Protein AF-A0A1H0CV17-F1 (afdb_monomer_lite)

pLDDT: mean 72.7, std 19.33, range [35.38, 97.75]

Foldseek 3Di:
DDPDDDCVVPDDPDDPPPVPDDDDDDDDDPVLQVVLVVVCVVVVHDSVVVVVVVCCVVPPPPPDPDDDDDDDDDDDDDPPPCPVVNVVVVVVVVVVVVVVVVVCVVDVDDDDPDDPPPDDDDDDDDDDD

Secondary structure (DSSP, 8-state):
--S----TT-----PPP-TT---------HHHHHHHHHHHHHHTS-HHHHHHHHHHHHHS-TT--------------------HHHHHHHHHHHHHHHHHHHHHHH-S---------------------

InterPro domains:
  IPR025528 BrnA antitoxin of type II toxin-antitoxin system [PF14384] (12-59)

Sequence (129 aa):
MKSEYDFSEATRGQIASSKGKTRITIMLDDAVIEAARDRAENAGTGYQTIINNLLRQALVPETHKLTSPTVKKPASKSRTTISRTEVAILEQKMASLVIEMQLFLDNPEHKAPKAKVAGQKKTQMADAD

Organism: NCBI:txid219572

Radius of gyration: 30.27 Å; chains: 1; bounding box: 56×53×93 Å

Structure (mmCIF, N/CA/C/O backbone):
data_AF-A0A1H0CV17-F1
#
_entry.id   AF-A0A1H0CV17-F1
#
loop_
_atom_site.group_PDB
_atom_site.id
_atom_site.type_symbol
_atom_site.label_atom_id
_atom_site.label_alt_id
_atom_site.label_comp_id
_atom_site.label_asym_id
_atom_site.label_entity_id
_atom_site.label_seq_id
_atom_site.pdbx_PDB_ins_code
_atom_site.Cartn_x
_atom_site.Cartn_y
_atom_site.Cartn_z
_atom_site.occupancy
_atom_site.B_iso_or_equiv
_atom_site.auth_seq_id
_atom_site.auth_comp_id
_atom_site.auth_asym_id
_atom_site.auth_atom_id
_atom_site.pdbx_PDB_model_num
ATOM 1 N N . MET A 1 1 ? -30.602 20.505 2.620 1.00 66.25 1 MET A N 1
ATOM 2 C CA . MET A 1 1 ? -29.552 20.588 1.576 1.00 66.25 1 MET A CA 1
ATOM 3 C C . MET A 1 1 ? -30.187 21.189 0.328 1.00 66.25 1 MET A C 1
ATOM 5 O O . MET A 1 1 ? -31.359 20.912 0.110 1.00 66.25 1 MET A O 1
ATOM 9 N N . LYS A 1 2 ? -29.490 22.054 -0.424 1.00 72.50 2 LYS A N 1
ATOM 10 C CA . LYS A 1 2 ? -30.033 22.624 -1.673 1.00 72.50 2 LYS A CA 1
ATOM 11 C C . LYS A 1 2 ? -29.985 21.582 -2.790 1.00 72.50 2 LYS A C 1
ATOM 13 O O . LYS A 1 2 ? -29.046 20.793 -2.830 1.00 72.50 2 LYS A O 1
ATOM 18 N N . SER A 1 3 ? -31.004 21.593 -3.644 1.00 73.88 3 SER A N 1
ATOM 19 C CA . SER A 1 3 ? -31.190 20.635 -4.738 1.00 73.88 3 SER A CA 1
ATOM 20 C C . SER A 1 3 ? -30.188 20.824 -5.872 1.00 73.88 3 SER A C 1
ATOM 22 O O . SER A 1 3 ? -29.764 19.837 -6.455 1.00 73.88 3 SER A O 1
ATOM 24 N N . GLU A 1 4 ? -29.757 22.057 -6.135 1.00 71.94 4 GLU A N 1
ATOM 25 C CA . GLU A 1 4 ? -28.801 22.371 -7.195 1.00 71.94 4 GLU A CA 1
ATOM 26 C C . GLU A 1 4 ? -27.808 23.437 -6.740 1.00 71.94 4 GLU A C 1
ATOM 28 O O . GLU A 1 4 ? -28.149 24.395 -6.038 1.00 71.94 4 GLU A O 1
ATOM 33 N N . TYR A 1 5 ? -26.559 23.227 -7.138 1.00 78.25 5 TYR A N 1
ATOM 34 C CA . TYR A 1 5 ? -25.478 24.188 -7.013 1.00 78.25 5 TYR A CA 1
ATOM 35 C C . TYR A 1 5 ? -25.001 24.540 -8.416 1.00 78.25 5 TYR A C 1
ATOM 37 O O . TYR A 1 5 ? -24.646 23.656 -9.195 1.00 78.25 5 TYR A O 1
ATOM 45 N N . ASP A 1 6 ? -24.990 25.835 -8.710 1.00 80.12 6 ASP A N 1
ATOM 46 C CA . ASP A 1 6 ? -24.421 26.377 -9.933 1.00 80.12 6 ASP A CA 1
ATOM 47 C C . ASP A 1 6 ? -22.915 26.598 -9.734 1.00 80.12 6 ASP A C 1
ATOM 49 O O . ASP A 1 6 ? -22.488 27.328 -8.837 1.00 80.12 6 ASP A O 1
ATOM 53 N N . PHE A 1 7 ? -22.114 25.915 -10.550 1.00 79.88 7 PHE A N 1
ATOM 54 C CA . PHE A 1 7 ? -20.651 25.978 -10.549 1.00 79.88 7 PHE A CA 1
ATOM 55 C C . PHE A 1 7 ? -20.103 26.640 -11.822 1.00 79.88 7 PHE A C 1
ATOM 57 O O . PHE A 1 7 ? -18.919 26.484 -12.122 1.00 79.88 7 PHE A O 1
ATOM 64 N N . SER A 1 8 ? -20.940 27.358 -12.576 1.00 80.00 8 SER A N 1
ATOM 65 C CA . SER A 1 8 ? -20.541 28.068 -13.801 1.00 80.00 8 SER A CA 1
ATOM 66 C C . SER A 1 8 ? -19.389 29.058 -13.571 1.00 80.00 8 SER A C 1
ATOM 68 O O . SER A 1 8 ? -18.465 29.117 -14.376 1.00 80.00 8 SER A O 1
ATOM 70 N N . GLU A 1 9 ? -19.373 29.732 -12.419 1.00 77.00 9 GLU A N 1
ATOM 71 C CA . GLU A 1 9 ? -18.331 30.689 -12.004 1.00 77.00 9 GLU A CA 1
ATOM 72 C C . GLU A 1 9 ? -17.248 30.061 -11.096 1.00 77.00 9 GLU A C 1
ATOM 74 O O . GLU A 1 9 ? -16.451 30.757 -10.461 1.00 77.00 9 GLU A O 1
ATOM 79 N N . ALA A 1 10 ? -17.210 28.728 -10.969 1.00 74.25 10 ALA A N 1
ATOM 80 C CA . ALA A 1 10 ? -16.252 28.061 -10.092 1.00 74.25 10 ALA A CA 1
ATOM 81 C C . ALA A 1 10 ? -14.860 27.964 -10.745 1.00 74.25 10 ALA A C 1
ATOM 83 O O . ALA A 1 10 ? -14.587 27.101 -11.581 1.00 74.25 10 ALA A O 1
ATOM 84 N N . THR A 1 11 ? -13.928 28.808 -10.305 1.00 72.06 11 THR A N 1
ATOM 85 C CA . THR A 1 11 ? -12.524 28.752 -10.737 1.00 72.06 11 THR A CA 1
ATOM 86 C C . THR A 1 11 ? -11.814 27.541 -10.123 1.00 72.06 11 THR A C 1
ATOM 88 O O . THR A 1 11 ? -11.709 27.418 -8.900 1.00 72.06 11 THR A O 1
ATOM 91 N N . ARG A 1 12 ? -11.268 26.641 -10.957 1.00 72.12 12 ARG A N 1
ATOM 92 C CA . ARG A 1 12 ? -10.391 25.555 -10.480 1.00 72.12 12 ARG A CA 1
ATOM 93 C C . ARG A 1 12 ? -9.145 26.165 -9.835 1.00 72.12 12 ARG A C 1
ATOM 95 O O . ARG A 1 12 ? -8.309 26.749 -10.519 1.00 72.12 12 ARG A O 1
ATOM 102 N N . GLY A 1 13 ? -9.031 26.018 -8.516 1.00 73.56 13 GLY A N 1
ATOM 103 C CA . GLY A 1 13 ? -7.844 26.418 -7.764 1.00 73.56 13 GLY A CA 1
ATOM 104 C C . GLY A 1 13 ? -6.573 25.717 -8.256 1.00 73.56 13 GLY A C 1
ATOM 105 O O . GLY A 1 13 ? -6.622 24.703 -8.955 1.00 73.56 13 GLY A O 1
ATOM 106 N N . GLN A 1 14 ? -5.420 26.272 -7.881 1.00 60.22 14 GLN A N 1
ATOM 107 C CA . GLN A 1 14 ? -4.104 25.782 -8.283 1.00 60.22 14 GLN A CA 1
ATOM 108 C C . GLN A 1 14 ? -3.947 24.295 -7.922 1.00 60.22 14 GLN A C 1
ATOM 110 O O . GLN A 1 14 ? -3.970 23.913 -6.752 1.00 60.22 14 GLN A O 1
ATOM 115 N N . ILE A 1 15 ? -3.808 23.443 -8.940 1.00 63.12 15 ILE A N 1
ATOM 116 C CA . ILE A 1 15 ? -3.594 22.009 -8.744 1.00 63.12 15 ILE A CA 1
ATOM 117 C C . ILE A 1 15 ? -2.207 21.850 -8.119 1.00 63.12 15 ILE A C 1
ATOM 119 O O . ILE A 1 15 ? -1.205 22.247 -8.716 1.00 63.12 15 ILE A O 1
ATOM 123 N N . ALA A 1 16 ? -2.142 21.294 -6.907 1.00 60.84 16 ALA A N 1
ATOM 124 C CA . ALA A 1 16 ? -0.876 21.017 -6.243 1.00 60.84 16 ALA A CA 1
ATOM 125 C C . ALA A 1 16 ? 0.009 20.160 -7.162 1.00 60.84 16 ALA A C 1
ATOM 127 O O . ALA A 1 16 ? -0.372 19.057 -7.557 1.00 60.84 16 ALA A O 1
ATOM 128 N N . SER A 1 17 ? 1.188 20.678 -7.512 1.00 59.81 17 SER A N 1
ATOM 129 C CA . SER A 1 17 ? 2.146 19.956 -8.347 1.00 59.81 17 SER A CA 1
ATOM 130 C C . SER A 1 17 ? 2.533 18.643 -7.667 1.00 59.81 17 SER A C 1
ATOM 132 O O . SER A 1 17 ? 2.980 18.627 -6.516 1.00 59.81 17 SER A O 1
ATOM 134 N N . SER A 1 18 ? 2.375 17.524 -8.375 1.00 63.94 18 SER A N 1
ATOM 135 C CA . SER A 1 18 ? 2.745 16.191 -7.900 1.00 63.94 18 SER A CA 1
ATOM 136 C C . SER A 1 18 ? 4.264 15.990 -7.969 1.00 63.94 18 SER A C 1
ATOM 138 O O . SER A 1 18 ? 4.765 15.134 -8.698 1.00 63.94 18 SER A O 1
ATOM 140 N N . LYS A 1 19 ? 5.027 16.798 -7.223 1.00 73.88 19 LYS A N 1
ATOM 141 C CA . LYS A 1 19 ? 6.494 16.737 -7.200 1.00 73.88 19 LYS A CA 1
ATOM 142 C C . LYS A 1 19 ? 6.956 15.319 -6.829 1.00 73.88 19 LYS A C 1
ATOM 144 O O . LYS A 1 19 ? 6.678 14.839 -5.732 1.00 73.88 19 LYS A O 1
ATOM 149 N N . GLY A 1 20 ? 7.649 14.652 -7.755 1.00 80.62 20 GLY A N 1
ATOM 150 C CA . GLY A 1 20 ? 8.201 13.304 -7.563 1.00 80.62 20 GLY A CA 1
ATOM 151 C C . GLY A 1 20 ? 7.210 12.145 -7.741 1.00 80.62 20 GLY A C 1
ATOM 152 O O . GLY A 1 20 ? 7.516 11.027 -7.325 1.00 80.62 20 GLY A O 1
ATOM 153 N N . LYS A 1 21 ? 6.024 12.380 -8.323 1.00 84.94 21 LYS A N 1
ATOM 154 C CA . LYS A 1 21 ? 5.056 11.323 -8.657 1.00 84.94 21 LYS A CA 1
ATOM 155 C C . LYS A 1 21 ? 4.588 11.465 -10.103 1.00 84.94 21 LYS A C 1
ATOM 157 O O . LYS A 1 21 ? 4.099 12.523 -10.492 1.00 84.94 21 LYS A O 1
ATOM 162 N N . THR A 1 22 ? 4.683 10.375 -10.856 1.00 88.88 22 THR A N 1
ATOM 163 C CA . THR A 1 22 ? 4.196 10.281 -12.237 1.00 88.88 22 THR A CA 1
ATOM 164 C C . THR A 1 22 ? 2.848 9.565 -12.248 1.00 88.88 22 THR A C 1
ATOM 166 O O . THR A 1 22 ? 2.702 8.517 -11.618 1.00 88.88 22 THR A O 1
ATOM 169 N N . ARG A 1 23 ? 1.849 10.123 -12.944 1.00 90.75 23 ARG A N 1
ATOM 170 C CA . ARG A 1 23 ? 0.565 9.445 -13.170 1.00 90.75 23 ARG A CA 1
ATOM 171 C C . ARG A 1 23 ? 0.745 8.425 -14.290 1.00 90.75 23 ARG A C 1
ATOM 173 O O . ARG A 1 23 ? 1.127 8.801 -15.392 1.00 90.75 23 ARG A O 1
ATOM 180 N N . ILE A 1 24 ? 0.452 7.164 -14.003 1.00 91.69 24 ILE A N 1
ATOM 181 C CA . ILE A 1 24 ? 0.495 6.065 -14.969 1.00 91.69 24 ILE A CA 1
ATOM 182 C C . ILE A 1 24 ? -0.808 5.269 -14.893 1.00 91.69 24 ILE A C 1
ATOM 184 O O . ILE A 1 24 ? -1.469 5.267 -13.852 1.00 91.69 24 ILE A O 1
ATOM 188 N N . THR A 1 25 ? -1.160 4.595 -15.983 1.00 95.94 25 THR A N 1
ATOM 189 C CA . THR A 1 25 ? -2.252 3.618 -16.015 1.00 95.94 25 THR A CA 1
ATOM 190 C C . THR A 1 25 ? -1.637 2.229 -15.925 1.00 95.94 25 THR A C 1
ATOM 192 O O . THR A 1 25 ? -0.806 1.878 -16.758 1.00 95.94 25 THR A O 1
ATOM 195 N N . ILE A 1 26 ? -2.025 1.459 -14.911 1.00 93.88 26 ILE A N 1
ATOM 196 C CA . ILE A 1 26 ? -1.610 0.066 -14.718 1.00 93.88 26 ILE A CA 1
ATOM 197 C C . ILE A 1 26 ? -2.836 -0.762 -14.345 1.00 93.88 26 ILE A C 1
ATOM 199 O O . ILE A 1 26 ? -3.744 -0.249 -13.690 1.00 93.88 26 ILE A O 1
ATOM 203 N N . MET A 1 27 ? -2.849 -2.028 -14.748 1.00 96.06 27 MET A N 1
ATOM 204 C CA . MET A 1 27 ? -3.812 -3.004 -14.245 1.00 96.06 27 MET A CA 1
ATOM 205 C C . MET A 1 27 ? -3.249 -3.617 -12.962 1.00 96.06 27 MET A C 1
ATOM 207 O O . MET A 1 27 ? -2.060 -3.928 -12.896 1.00 96.06 27 MET A O 1
ATOM 211 N N . LEU A 1 28 ? -4.091 -3.756 -11.943 1.00 95.81 28 LEU A N 1
ATOM 212 C CA . LEU A 1 28 ? -3.781 -4.436 -10.689 1.00 95.81 28 LEU A CA 1
ATOM 213 C C . LEU A 1 28 ? -4.898 -5.432 -10.416 1.00 95.81 28 LEU A C 1
ATOM 215 O O . LEU A 1 28 ? -6.057 -5.130 -10.694 1.00 95.81 28 LEU A O 1
ATOM 219 N N . ASP A 1 29 ? -4.546 -6.582 -9.854 1.00 97.75 29 ASP A N 1
ATOM 220 C CA . ASP A 1 29 ? -5.533 -7.579 -9.459 1.00 97.75 29 ASP A CA 1
ATOM 221 C C . ASP A 1 29 ? -6.450 -7.020 -8.366 1.00 97.75 29 ASP A C 1
ATOM 223 O O . ASP A 1 29 ? -5.991 -6.333 -7.444 1.00 97.75 29 ASP A O 1
ATOM 227 N N . ASP A 1 30 ? -7.733 -7.380 -8.417 1.00 97.75 30 ASP A N 1
ATOM 228 C CA . ASP A 1 30 ? -8.728 -6.929 -7.438 1.00 97.75 30 ASP A CA 1
ATOM 229 C C . ASP A 1 30 ? -8.315 -7.291 -6.004 1.00 97.75 30 ASP A C 1
ATOM 231 O O . ASP A 1 30 ? -8.420 -6.472 -5.093 1.00 97.75 30 ASP A O 1
ATOM 235 N N . ALA A 1 31 ? -7.722 -8.474 -5.810 1.00 97.06 31 ALA A N 1
ATOM 236 C CA . ALA A 1 31 ? -7.210 -8.913 -4.512 1.00 97.06 31 ALA A CA 1
ATOM 237 C C . ALA A 1 31 ? -6.127 -7.976 -3.942 1.00 97.06 31 ALA A C 1
ATOM 239 O O . ALA A 1 31 ? -6.058 -7.763 -2.730 1.00 97.06 31 ALA A O 1
ATOM 240 N N . VAL A 1 32 ? -5.286 -7.390 -4.802 1.00 95.81 32 VAL A N 1
ATOM 241 C CA . VAL A 1 32 ? -4.254 -6.426 -4.388 1.00 95.81 32 VAL A CA 1
ATOM 242 C C . VAL A 1 32 ? -4.892 -5.090 -4.015 1.00 95.81 32 VAL A C 1
ATOM 244 O O . VAL A 1 32 ? -4.466 -4.462 -3.042 1.00 95.81 32 VAL A O 1
ATOM 247 N N . ILE A 1 33 ? -5.910 -4.657 -4.764 1.00 96.31 33 ILE A N 1
ATOM 248 C CA . ILE A 1 33 ? -6.639 -3.412 -4.498 1.00 96.31 33 ILE A CA 1
ATOM 249 C C . ILE A 1 33 ? -7.363 -3.499 -3.152 1.00 96.31 33 ILE A C 1
ATOM 251 O O . ILE A 1 33 ? -7.200 -2.596 -2.328 1.00 96.31 33 ILE A O 1
ATOM 255 N N . GLU A 1 34 ? -8.095 -4.584 -2.904 1.00 97.56 34 GLU A N 1
ATOM 256 C CA . GLU A 1 34 ? -8.822 -4.797 -1.647 1.00 97.56 34 GLU A CA 1
ATOM 257 C C . GLU A 1 34 ? -7.865 -4.880 -0.452 1.00 97.56 34 GLU A C 1
ATOM 259 O O . GLU A 1 34 ? -7.983 -4.104 0.496 1.00 97.56 34 GLU A O 1
ATOM 264 N N . ALA A 1 35 ? -6.798 -5.683 -0.543 1.00 96.25 35 ALA A N 1
ATOM 265 C CA . ALA A 1 35 ? -5.804 -5.756 0.529 1.00 96.25 35 ALA A CA 1
ATOM 266 C C . ALA A 1 35 ? -5.120 -4.401 0.808 1.00 96.25 35 ALA A C 1
ATOM 268 O O . ALA A 1 35 ? -4.743 -4.101 1.947 1.00 96.25 35 ALA A O 1
ATOM 269 N N . ALA A 1 36 ? -4.924 -3.568 -0.220 1.00 95.62 36 ALA A N 1
ATOM 270 C CA . ALA A 1 36 ? -4.379 -2.227 -0.048 1.00 95.62 36 ALA A CA 1
ATOM 271 C C . ALA A 1 36 ? -5.381 -1.269 0.615 1.00 95.62 36 ALA A C 1
ATOM 273 O O . ALA A 1 36 ? -4.943 -0.415 1.390 1.00 95.62 36 ALA A O 1
ATOM 274 N N . ARG A 1 37 ? -6.685 -1.403 0.337 1.00 96.19 37 ARG A N 1
ATOM 275 C CA . ARG A 1 37 ? -7.757 -0.626 0.984 1.00 96.19 37 ARG A CA 1
ATOM 276 C C . ARG A 1 37 ? -7.849 -0.949 2.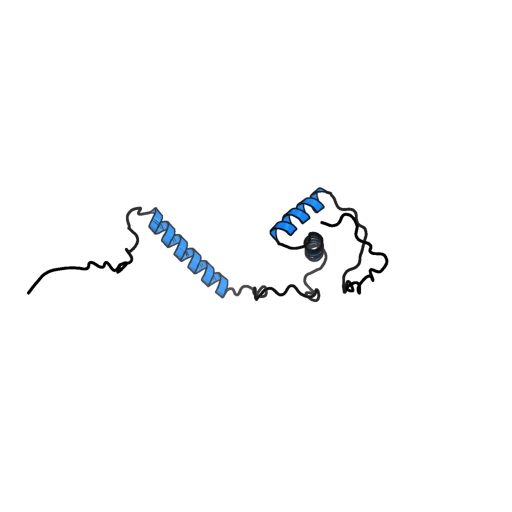469 1.00 96.19 37 ARG A C 1
ATOM 278 O O . ARG A 1 37 ? -7.690 -0.033 3.273 1.00 96.19 37 ARG A O 1
ATOM 285 N N . ASP A 1 38 ? -7.926 -2.226 2.829 1.00 96.50 38 ASP A N 1
ATOM 286 C CA . ASP A 1 38 ? -8.006 -2.663 4.230 1.00 96.50 38 ASP A CA 1
ATOM 287 C C . ASP A 1 38 ? -6.817 -2.149 5.054 1.00 96.50 38 ASP A C 1
ATOM 289 O O . ASP A 1 38 ? -6.952 -1.630 6.167 1.00 96.50 38 ASP A O 1
ATOM 293 N N . ARG A 1 39 ? -5.602 -2.248 4.500 1.00 95.00 39 ARG A N 1
ATOM 294 C CA . ARG A 1 39 ? -4.391 -1.737 5.164 1.00 95.00 39 ARG A CA 1
ATOM 295 C C . ARG A 1 39 ? -4.390 -0.216 5.274 1.00 95.00 39 ARG A C 1
ATOM 297 O O . ARG A 1 39 ? -3.865 0.322 6.247 1.00 95.00 39 ARG A O 1
ATOM 304 N N . ALA A 1 40 ? -4.931 0.475 4.277 1.00 94.19 40 ALA A N 1
ATOM 305 C CA . ALA A 1 40 ? -4.991 1.927 4.243 1.00 94.19 40 ALA A CA 1
ATOM 306 C C . ALA A 1 40 ? -5.980 2.483 5.276 1.00 94.19 40 ALA A C 1
ATOM 308 O O . ALA A 1 40 ? -5.627 3.432 5.979 1.00 94.19 40 ALA A O 1
ATOM 309 N N . GLU A 1 41 ? -7.148 1.855 5.424 1.00 93.88 41 GLU A N 1
ATOM 310 C CA . GLU A 1 41 ? -8.148 2.197 6.443 1.00 93.88 41 GLU A CA 1
ATOM 311 C C . GLU A 1 41 ? -7.581 2.034 7.853 1.00 93.88 41 GLU A C 1
ATOM 313 O O . GLU A 1 41 ? -7.602 2.977 8.645 1.00 93.88 41 GLU A O 1
ATOM 318 N N . ASN A 1 42 ? -6.948 0.890 8.124 1.00 90.50 42 ASN A N 1
ATOM 319 C CA . ASN A 1 42 ? -6.300 0.625 9.409 1.00 90.50 42 ASN A CA 1
ATOM 320 C C . ASN A 1 42 ? -5.152 1.604 9.719 1.00 90.50 42 ASN A C 1
ATOM 322 O O . ASN A 1 42 ? -4.924 1.963 10.874 1.00 90.50 42 ASN A O 1
ATOM 326 N N . ALA A 1 43 ? -4.415 2.047 8.697 1.00 88.31 43 ALA A N 1
ATOM 327 C CA . ALA A 1 43 ? -3.291 2.970 8.850 1.00 88.31 43 ALA A CA 1
ATOM 328 C C . ALA A 1 43 ? -3.686 4.459 8.777 1.00 88.31 43 ALA A C 1
ATOM 330 O O . ALA A 1 43 ? -2.828 5.323 8.983 1.00 88.31 43 ALA A O 1
ATOM 331 N N . GLY A 1 44 ? -4.944 4.780 8.452 1.00 91.81 44 GLY A N 1
ATOM 332 C CA . GLY A 1 44 ? -5.398 6.155 8.223 1.00 91.81 44 GLY A CA 1
ATOM 333 C C . GLY A 1 44 ? -4.668 6.856 7.069 1.00 91.81 44 GLY A C 1
ATOM 334 O O . GLY A 1 44 ? -4.407 8.059 7.133 1.00 91.81 44 GLY A O 1
ATOM 335 N N . THR A 1 45 ? -4.271 6.112 6.034 1.00 92.69 45 THR A N 1
ATOM 336 C CA . THR A 1 45 ? -3.581 6.644 4.848 1.00 92.69 45 THR A CA 1
ATOM 337 C C . THR A 1 45 ? -4.328 6.273 3.568 1.00 92.69 45 THR A C 1
ATOM 339 O O . THR A 1 45 ? -5.334 5.582 3.609 1.00 92.69 45 THR A O 1
ATOM 342 N N . GLY A 1 46 ? -3.871 6.748 2.409 1.00 92.25 46 GLY A N 1
ATOM 343 C CA . GLY A 1 46 ? -4.449 6.357 1.120 1.00 92.25 46 GLY A CA 1
ATOM 344 C C . GLY A 1 46 ? -3.869 5.037 0.604 1.00 92.25 46 GLY A C 1
ATOM 345 O O . GLY A 1 46 ? -2.659 4.818 0.696 1.00 92.25 46 GLY A O 1
ATOM 346 N N . TYR A 1 47 ? -4.694 4.200 -0.032 1.00 95.62 47 TYR A N 1
ATOM 347 C CA . TYR A 1 47 ? -4.262 2.927 -0.639 1.00 95.62 47 TYR A CA 1
ATOM 348 C C . TYR A 1 47 ? -3.117 3.111 -1.651 1.00 95.62 47 TYR A C 1
ATOM 350 O O . TYR A 1 47 ? -2.173 2.323 -1.683 1.00 95.62 47 TYR A O 1
ATOM 358 N N . GLN A 1 48 ? -3.110 4.216 -2.406 1.00 93.50 48 GLN A N 1
ATOM 359 C CA . GLN A 1 48 ? -2.020 4.548 -3.330 1.00 93.50 48 GLN A CA 1
ATOM 360 C C . GLN A 1 48 ? -0.668 4.720 -2.610 1.00 93.50 48 GLN A C 1
ATOM 362 O O . GLN A 1 48 ? 0.384 4.398 -3.168 1.00 93.50 48 GLN A O 1
ATOM 367 N N . THR A 1 49 ? -0.665 5.235 -1.376 1.00 93.06 49 THR A N 1
ATOM 368 C CA . THR A 1 49 ? 0.555 5.376 -0.565 1.00 93.06 49 THR A CA 1
ATOM 369 C C . THR A 1 49 ? 1.083 4.009 -0.147 1.00 93.06 49 THR A C 1
ATOM 371 O O . THR A 1 49 ? 2.286 3.776 -0.252 1.00 93.06 49 THR A O 1
ATOM 374 N N . ILE A 1 50 ? 0.193 3.098 0.259 1.00 95.12 50 ILE A N 1
ATOM 375 C CA . ILE A 1 50 ? 0.551 1.717 0.611 1.00 95.12 50 ILE A CA 1
ATOM 376 C C . ILE A 1 50 ? 1.191 1.010 -0.586 1.00 95.12 50 ILE A C 1
ATO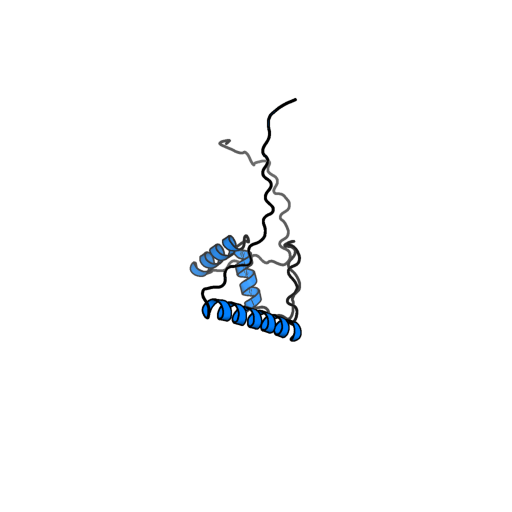M 378 O O . ILE A 1 50 ? 2.314 0.520 -0.468 1.00 95.12 50 ILE A O 1
ATOM 382 N N . ILE A 1 51 ? 0.529 1.038 -1.746 1.00 95.00 51 ILE A N 1
ATOM 383 C CA . ILE A 1 51 ? 1.019 0.392 -2.974 1.00 95.00 51 ILE A CA 1
ATOM 384 C C . ILE A 1 51 ? 2.395 0.944 -3.363 1.00 95.00 51 ILE A C 1
ATOM 386 O O . ILE A 1 51 ? 3.341 0.184 -3.555 1.00 95.00 51 ILE A O 1
ATOM 390 N N . ASN A 1 52 ? 2.553 2.269 -3.407 1.00 93.69 52 ASN A N 1
ATOM 391 C CA . ASN A 1 52 ? 3.833 2.875 -3.774 1.00 93.69 52 ASN A CA 1
ATOM 392 C C . ASN A 1 52 ? 4.960 2.543 -2.791 1.00 93.69 52 ASN A C 1
ATOM 394 O O . ASN A 1 52 ? 6.106 2.398 -3.207 1.00 93.69 52 ASN A O 1
ATOM 398 N N . ASN A 1 53 ? 4.670 2.458 -1.493 1.00 91.88 53 ASN A N 1
ATOM 399 C CA . ASN A 1 53 ? 5.682 2.121 -0.495 1.00 91.88 53 ASN A CA 1
ATOM 400 C C . ASN A 1 53 ? 6.132 0.664 -0.622 1.00 91.88 53 ASN A C 1
ATOM 402 O O . ASN A 1 53 ? 7.329 0.404 -0.531 1.00 91.88 53 ASN A O 1
ATOM 406 N N . LEU A 1 54 ? 5.201 -0.257 -0.882 1.00 92.94 54 LEU A N 1
ATOM 407 C CA . LEU A 1 54 ? 5.524 -1.660 -1.147 1.00 92.94 54 LEU A CA 1
ATOM 408 C C . LEU A 1 54 ? 6.387 -1.798 -2.406 1.00 92.94 54 LEU A C 1
ATOM 410 O O . LEU A 1 54 ? 7.430 -2.443 -2.360 1.00 92.94 54 LEU A O 1
ATOM 414 N N . LEU A 1 55 ? 6.014 -1.119 -3.496 1.00 93.44 55 LEU A N 1
ATOM 415 C CA . LEU A 1 55 ? 6.810 -1.111 -4.727 1.00 93.44 55 LEU A CA 1
ATOM 416 C C . LEU A 1 55 ? 8.206 -0.519 -4.507 1.00 93.44 55 LEU A C 1
ATOM 418 O O . LEU A 1 55 ? 9.180 -1.055 -5.024 1.00 93.44 55 LEU A O 1
ATOM 422 N N . ARG A 1 56 ? 8.336 0.548 -3.706 1.00 91.94 56 ARG A N 1
ATOM 423 C CA . ARG A 1 56 ? 9.655 1.095 -3.345 1.00 91.94 56 ARG A CA 1
ATOM 424 C C . ARG A 1 56 ? 10.500 0.083 -2.584 1.00 91.94 56 ARG A C 1
ATOM 426 O O . ARG A 1 56 ? 11.650 -0.098 -2.943 1.00 91.94 56 ARG A O 1
ATOM 433 N N . GLN A 1 57 ? 9.941 -0.567 -1.566 1.00 90.50 57 GLN A N 1
ATOM 434 C CA . GLN A 1 57 ? 10.670 -1.560 -0.771 1.00 90.50 57 GLN A CA 1
ATOM 435 C C . GLN A 1 57 ? 11.101 -2.769 -1.609 1.00 90.50 57 GLN A C 1
ATOM 437 O O . GLN A 1 57 ? 12.162 -3.330 -1.364 1.00 90.50 57 GLN A O 1
ATOM 442 N N . ALA A 1 58 ? 10.286 -3.163 -2.590 1.00 92.00 58 ALA A N 1
ATOM 443 C CA . ALA A 1 58 ? 10.572 -4.309 -3.445 1.00 92.00 58 ALA A CA 1
ATOM 444 C C . ALA A 1 58 ? 11.564 -3.997 -4.578 1.00 92.00 58 ALA A C 1
ATOM 446 O O . ALA A 1 58 ? 12.354 -4.862 -4.946 1.00 92.00 58 ALA A O 1
ATOM 447 N N . LEU A 1 59 ? 11.506 -2.793 -5.158 1.00 91.62 59 LEU A N 1
ATOM 448 C CA . LEU A 1 59 ? 12.207 -2.468 -6.409 1.00 91.62 59 LEU A CA 1
ATOM 449 C C . LEU A 1 59 ? 13.361 -1.477 -6.241 1.00 91.62 59 LEU A C 1
ATOM 451 O O . LEU A 1 59 ? 14.224 -1.401 -7.115 1.00 91.62 59 LEU A O 1
ATOM 455 N N . VAL A 1 60 ? 13.381 -0.689 -5.164 1.00 88.38 60 VAL A N 1
ATOM 456 C CA . VAL A 1 60 ? 14.409 0.331 -4.939 1.00 88.38 60 VAL A CA 1
ATOM 457 C C . VAL A 1 60 ? 15.368 -0.169 -3.858 1.00 88.38 60 VAL A C 1
ATOM 459 O O . VAL A 1 60 ? 14.970 -0.250 -2.696 1.00 88.38 60 VAL A O 1
ATOM 462 N N . PRO A 1 61 ? 16.631 -0.493 -4.194 1.00 75.88 61 PRO A N 1
ATOM 463 C CA . PRO A 1 61 ? 17.622 -0.855 -3.188 1.00 75.88 61 PRO A CA 1
ATOM 464 C C . PRO A 1 61 ? 17.834 0.304 -2.198 1.00 75.88 61 PRO A C 1
ATOM 466 O O . PRO A 1 61 ? 17.772 1.474 -2.574 1.00 75.88 61 PRO A O 1
ATOM 469 N N . GLU A 1 62 ? 18.097 -0.022 -0.927 1.00 64.25 62 GLU A N 1
ATOM 470 C CA . GLU A 1 62 ? 18.185 0.883 0.244 1.00 64.25 62 GLU A CA 1
ATOM 471 C C . GLU A 1 62 ? 19.305 1.955 0.180 1.00 64.25 62 GLU A C 1
ATOM 473 O O . GLU A 1 62 ? 19.701 2.525 1.196 1.00 64.25 62 GLU A O 1
ATOM 478 N N . THR A 1 63 ? 19.838 2.274 -0.998 1.00 56.16 63 THR A N 1
ATOM 479 C CA . THR A 1 63 ? 20.933 3.235 -1.181 1.00 56.16 63 THR A CA 1
ATOM 480 C C . THR A 1 63 ? 20.471 4.690 -1.282 1.00 56.16 63 THR A C 1
ATOM 482 O O . THR A 1 63 ? 21.313 5.585 -1.289 1.00 56.16 63 THR A O 1
ATOM 485 N N . HIS A 1 64 ? 19.162 4.976 -1.315 1.00 49.03 64 HIS A N 1
ATOM 486 C CA . HIS A 1 64 ? 18.680 6.350 -1.502 1.00 49.03 64 HIS A CA 1
ATOM 487 C C . HIS A 1 64 ? 17.430 6.692 -0.672 1.00 49.03 64 HIS A C 1
ATOM 489 O O . HIS A 1 64 ? 16.340 6.936 -1.193 1.00 49.03 64 HIS A O 1
ATOM 495 N N . LYS A 1 65 ? 17.587 6.777 0.656 1.00 51.91 65 LYS A N 1
ATOM 496 C CA . LYS A 1 65 ? 16.597 7.400 1.557 1.00 51.91 65 LYS A CA 1
ATOM 497 C C . LYS A 1 65 ? 16.561 8.921 1.393 1.00 51.91 65 LYS A C 1
ATOM 499 O O . LYS A 1 65 ? 16.894 9.654 2.317 1.00 51.91 65 LYS A O 1
ATOM 504 N N . LEU A 1 66 ? 16.121 9.420 0.244 1.00 54.62 66 LEU A N 1
ATOM 505 C CA . LEU A 1 66 ? 15.810 10.837 0.086 1.00 54.62 66 LEU A CA 1
ATOM 506 C C . LEU A 1 66 ? 14.553 11.023 -0.775 1.00 54.62 66 LEU A C 1
ATOM 508 O O . LEU A 1 66 ? 14.473 10.604 -1.926 1.00 54.62 66 LEU A O 1
ATOM 512 N N . THR A 1 67 ? 13.622 11.777 -0.193 1.00 52.16 67 THR A N 1
ATOM 513 C CA . THR A 1 67 ? 12.494 12.487 -0.817 1.00 52.16 67 THR A CA 1
ATOM 514 C C . THR A 1 67 ? 11.144 11.750 -0.922 1.00 52.16 67 THR A C 1
ATOM 516 O O . THR A 1 67 ? 10.775 11.125 -1.908 1.00 52.16 67 THR A O 1
ATOM 519 N N . SER A 1 68 ? 10.304 11.974 0.088 1.00 48.75 68 SER A N 1
ATOM 520 C CA . SER A 1 68 ? 8.926 12.421 -0.153 1.00 48.75 68 SER A CA 1
ATOM 521 C C . SER A 1 68 ? 8.503 13.341 0.998 1.00 48.75 68 SER A C 1
ATOM 523 O O . SER A 1 68 ? 8.813 13.016 2.147 1.00 48.75 68 SER A O 1
ATOM 525 N N . PRO A 1 69 ? 7.854 14.490 0.736 1.00 52.47 69 PRO A N 1
ATOM 526 C CA . PRO A 1 69 ? 7.574 15.479 1.766 1.00 52.47 69 PRO A CA 1
ATOM 527 C C . PRO A 1 69 ? 6.401 15.048 2.662 1.00 52.47 69 PRO A C 1
ATOM 529 O O . PRO A 1 69 ? 5.330 14.700 2.180 1.00 52.47 69 PRO A O 1
ATOM 532 N N . THR A 1 70 ? 6.634 15.153 3.971 1.00 47.19 70 THR A N 1
ATOM 533 C CA . THR A 1 70 ? 5.668 15.512 5.022 1.00 47.19 70 THR A CA 1
ATOM 534 C C . THR A 1 70 ? 4.462 14.592 5.265 1.00 47.19 70 THR A C 1
ATOM 536 O O . THR A 1 70 ? 3.364 14.827 4.774 1.00 47.19 70 THR A O 1
ATOM 539 N N . VAL A 1 71 ? 4.616 13.690 6.240 1.00 43.91 71 VAL A N 1
ATOM 540 C CA . VAL A 1 71 ? 3.635 13.568 7.332 1.00 43.91 71 VAL A CA 1
ATOM 541 C C . VAL A 1 71 ? 4.356 13.996 8.608 1.00 43.91 71 VAL A C 1
ATOM 543 O O . VAL A 1 71 ? 5.255 13.307 9.084 1.00 43.91 71 VAL A O 1
ATOM 546 N N . LYS A 1 72 ? 4.002 15.170 9.143 1.00 49.22 72 LYS A N 1
ATOM 547 C CA . LYS A 1 72 ? 4.368 15.557 10.510 1.00 49.22 72 LYS A CA 1
ATOM 548 C C . LYS A 1 72 ? 3.570 14.663 11.466 1.00 49.22 72 LYS A C 1
ATOM 550 O O . LYS A 1 72 ? 2.365 14.848 11.599 1.00 49.22 72 LYS A O 1
ATOM 555 N N . LYS A 1 73 ? 4.229 13.716 12.131 1.00 38.06 73 LYS A N 1
ATOM 556 C CA . LYS A 1 73 ? 3.767 13.093 13.384 1.00 38.06 73 LYS A CA 1
ATOM 557 C C . LYS A 1 73 ? 5.015 12.709 14.198 1.00 38.06 73 LYS A C 1
ATOM 559 O O . LYS A 1 73 ? 6.036 12.387 13.587 1.00 38.06 73 LYS A O 1
ATOM 564 N N . PRO A 1 74 ? 5.010 12.907 15.528 1.00 35.38 74 PRO A N 1
ATOM 565 C CA . PRO A 1 74 ? 6.217 13.213 16.277 1.00 35.38 74 PRO A CA 1
ATOM 566 C C . PRO A 1 74 ? 7.112 11.985 16.411 1.00 35.38 74 PRO A C 1
ATOM 568 O O . PRO A 1 74 ? 6.623 10.873 16.577 1.00 35.38 74 PRO A O 1
ATOM 571 N N . ALA A 1 75 ? 8.418 12.240 16.325 1.00 48.41 75 ALA A N 1
ATOM 572 C CA . ALA A 1 75 ? 9.512 11.444 16.869 1.00 48.41 75 ALA A CA 1
ATOM 573 C C . ALA A 1 75 ? 9.172 9.975 17.192 1.00 48.41 75 ALA A C 1
ATOM 575 O O . ALA A 1 75 ? 8.955 9.612 18.343 1.00 48.41 75 ALA A O 1
ATOM 576 N N . SER A 1 76 ? 9.212 9.108 16.184 1.00 45.75 76 SER A N 1
ATOM 577 C CA . SER A 1 76 ? 9.548 7.707 16.413 1.00 45.75 76 SER A CA 1
ATOM 578 C C . SER A 1 76 ? 10.872 7.465 15.717 1.00 45.75 76 SER A C 1
ATOM 580 O O . SER A 1 76 ? 11.033 7.746 14.530 1.00 45.75 76 SER A O 1
ATOM 582 N N . LYS A 1 77 ? 11.846 7.100 16.540 1.00 55.38 77 LYS A N 1
ATOM 583 C CA . LYS A 1 77 ? 13.278 7.109 16.282 1.00 55.38 77 LYS A CA 1
ATOM 584 C C . LYS A 1 77 ? 13.590 6.481 14.926 1.00 55.38 77 LYS A C 1
ATOM 586 O O . LYS A 1 77 ? 13.063 5.428 14.569 1.00 55.38 77 LYS A O 1
ATOM 591 N N . SER A 1 78 ? 14.486 7.146 14.195 1.00 48.03 78 SER A N 1
ATOM 592 C CA . SER A 1 78 ? 15.341 6.524 13.187 1.00 48.03 78 SER A CA 1
ATOM 593 C C . SER A 1 78 ? 15.618 5.083 13.593 1.00 48.03 78 SER A C 1
ATOM 595 O O . SER A 1 78 ? 15.965 4.875 14.752 1.00 48.03 78 SER A O 1
ATOM 597 N N . ARG A 1 79 ? 15.463 4.124 12.671 1.00 54.00 79 ARG A N 1
ATOM 598 C CA . ARG A 1 79 ? 16.014 2.769 12.807 1.00 54.00 79 ARG A CA 1
ATOM 599 C C . ARG A 1 79 ? 17.493 2.908 13.174 1.00 54.00 79 ARG A C 1
ATOM 601 O O . ARG A 1 79 ? 18.344 3.016 12.296 1.00 54.00 79 ARG A O 1
ATOM 608 N N . THR A 1 80 ? 17.765 3.014 14.466 1.00 46.16 80 THR A N 1
ATOM 609 C CA . THR A 1 80 ? 19.081 2.928 15.051 1.00 46.16 80 THR A CA 1
ATOM 610 C C . THR A 1 80 ? 19.494 1.500 14.787 1.00 46.16 80 THR A C 1
ATOM 612 O O . THR A 1 80 ? 18.733 0.562 15.025 1.00 46.16 80 THR A O 1
ATOM 615 N N . THR A 1 81 ? 20.680 1.340 14.216 1.00 50.84 81 THR A N 1
ATOM 616 C CA . THR A 1 81 ? 21.493 0.149 14.433 1.00 50.84 81 THR A CA 1
ATOM 617 C C . THR A 1 81 ? 21.308 -0.256 15.890 1.00 50.84 81 THR A C 1
ATOM 619 O O . THR A 1 81 ? 21.739 0.484 16.774 1.00 50.84 81 THR A O 1
ATOM 622 N N . ILE A 1 82 ? 20.555 -1.328 16.140 1.00 61.88 82 ILE A N 1
ATOM 623 C CA . ILE A 1 82 ? 20.242 -1.756 17.500 1.00 61.88 82 ILE A CA 1
ATOM 624 C C . ILE A 1 82 ? 21.593 -2.077 18.124 1.00 61.88 82 ILE A C 1
ATOM 626 O O . ILE A 1 82 ? 22.291 -2.987 17.668 1.00 61.88 82 ILE A O 1
ATOM 630 N N . SER A 1 83 ? 22.023 -1.260 19.082 1.00 64.44 83 SER A N 1
ATOM 631 C CA . SER A 1 83 ? 23.308 -1.477 19.727 1.00 64.44 83 SER A CA 1
ATOM 632 C C . SER A 1 83 ? 23.226 -2.810 20.473 1.00 64.44 83 SER A C 1
ATOM 634 O O . SER A 1 83 ? 22.217 -3.119 21.108 1.00 64.44 83 SER A O 1
ATOM 636 N N . ARG A 1 84 ? 24.269 -3.643 20.392 1.00 73.44 84 ARG A N 1
ATOM 637 C CA . ARG A 1 84 ? 24.306 -4.951 21.078 1.00 73.44 84 ARG A CA 1
ATOM 638 C C . ARG A 1 84 ? 24.003 -4.824 22.580 1.00 73.44 84 ARG A C 1
ATOM 640 O O . ARG A 1 84 ? 23.443 -5.729 23.185 1.00 73.44 84 ARG A O 1
ATOM 647 N N . THR A 1 85 ? 24.327 -3.669 23.155 1.00 75.31 85 THR A N 1
ATOM 648 C CA . THR A 1 85 ? 24.013 -3.272 24.529 1.00 75.31 85 THR A CA 1
ATOM 649 C C . THR A 1 85 ? 22.518 -3.087 24.784 1.00 75.31 85 THR A C 1
ATOM 651 O O . THR A 1 85 ? 22.032 -3.522 25.822 1.00 75.31 85 THR A O 1
ATOM 654 N N . GLU A 1 86 ? 21.761 -2.498 23.853 1.00 81.75 86 GLU A N 1
ATOM 655 C CA . GLU A 1 86 ? 20.301 -2.377 23.983 1.00 81.75 86 GLU A 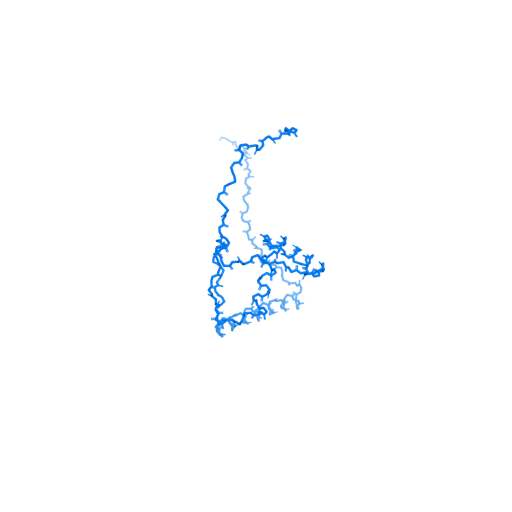CA 1
ATOM 656 C C . GLU A 1 86 ? 19.618 -3.747 23.948 1.00 81.75 86 GLU A C 1
ATOM 658 O O . GLU A 1 86 ? 18.710 -3.985 24.745 1.00 81.75 86 GLU A O 1
ATOM 663 N N . VAL A 1 87 ? 20.085 -4.658 23.083 1.00 82.81 87 VAL A N 1
ATOM 664 C CA . VAL A 1 87 ? 19.588 -6.046 23.037 1.00 82.81 87 VAL A CA 1
ATOM 665 C C . VAL A 1 87 ? 19.852 -6.752 24.361 1.00 82.81 87 VAL A C 1
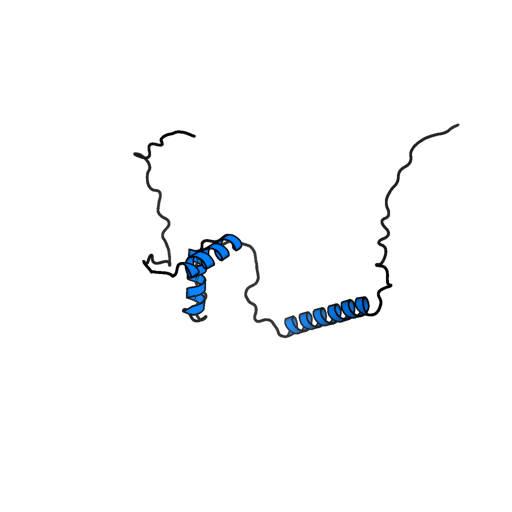ATOM 667 O O . VAL A 1 87 ? 18.922 -7.302 24.937 1.00 82.81 87 VAL A O 1
ATOM 670 N N . ALA A 1 88 ? 21.073 -6.659 24.894 1.00 80.62 88 ALA A N 1
ATOM 671 C CA . ALA A 1 88 ? 21.428 -7.289 26.165 1.00 80.62 88 ALA A CA 1
ATOM 672 C C . ALA A 1 88 ? 20.562 -6.784 27.336 1.00 80.62 88 ALA A C 1
ATOM 674 O O . ALA A 1 88 ? 20.131 -7.563 28.183 1.00 80.62 88 ALA A O 1
ATOM 675 N N . ILE A 1 89 ? 20.248 -5.484 27.369 1.00 87.81 89 ILE A N 1
ATOM 676 C CA . ILE A 1 89 ? 19.361 -4.908 28.393 1.00 87.81 89 ILE A CA 1
ATOM 677 C C . ILE A 1 89 ? 17.924 -5.431 28.235 1.00 87.81 89 ILE A C 1
ATOM 679 O O . ILE A 1 89 ? 17.249 -5.703 29.228 1.00 87.81 89 ILE A O 1
ATOM 683 N N . LEU A 1 90 ? 17.436 -5.559 26.999 1.00 87.56 90 LEU A N 1
ATOM 684 C CA . LEU A 1 90 ? 16.114 -6.122 26.710 1.00 87.56 90 LEU A CA 1
ATOM 685 C C . LEU A 1 90 ? 16.036 -7.607 27.081 1.00 87.56 90 LEU A C 1
ATOM 687 O O . LEU A 1 90 ? 15.071 -8.007 27.727 1.00 87.56 90 LEU A O 1
ATOM 691 N N . GLU A 1 91 ? 17.057 -8.398 26.755 1.00 84.19 91 GLU A N 1
ATOM 692 C CA . GLU A 1 91 ? 17.171 -9.806 27.155 1.00 84.19 91 GLU A CA 1
ATOM 693 C C . GLU A 1 91 ? 17.124 -9.958 28.678 1.00 84.19 91 GLU A C 1
ATOM 695 O O . GLU A 1 91 ? 16.390 -10.799 29.195 1.00 84.19 91 GLU A O 1
ATOM 700 N N . GLN A 1 92 ? 17.824 -9.091 29.411 1.00 90.62 92 GLN A N 1
ATOM 701 C CA . GLN A 1 92 ? 17.838 -9.124 30.872 1.00 90.62 92 GLN A CA 1
ATOM 702 C C . GLN A 1 92 ? 16.461 -8.800 31.477 1.00 90.62 92 GLN A C 1
ATOM 704 O O . GLN A 1 92 ? 16.044 -9.444 32.440 1.00 90.62 92 GLN A O 1
ATOM 709 N N . LYS A 1 93 ? 15.720 -7.855 30.880 1.00 92.06 93 LYS A N 1
ATOM 710 C CA . LYS A 1 93 ? 14.333 -7.541 31.277 1.00 92.06 93 LYS A CA 1
ATOM 711 C C . LYS A 1 93 ? 13.366 -8.684 30.977 1.00 92.06 93 LYS A C 1
ATOM 713 O O . LYS A 1 93 ? 12.471 -8.958 31.773 1.00 92.06 93 LYS A O 1
ATOM 718 N N . MET A 1 94 ? 13.539 -9.351 29.838 1.00 92.56 94 MET A N 1
ATOM 719 C CA . MET A 1 94 ? 12.745 -10.531 29.500 1.00 92.56 94 MET A CA 1
ATOM 720 C C . MET A 1 94 ? 13.033 -11.671 30.481 1.00 92.56 94 MET A C 1
ATOM 722 O O . MET A 1 94 ? 12.098 -12.295 30.971 1.00 92.56 94 MET A O 1
ATOM 726 N N . ALA A 1 95 ? 14.301 -11.889 30.842 1.00 86.62 95 ALA A N 1
ATOM 727 C CA . ALA A 1 95 ? 14.687 -12.894 31.828 1.00 86.62 95 ALA A CA 1
ATOM 728 C C . ALA A 1 95 ? 14.084 -12.615 33.215 1.00 86.62 95 ALA A C 1
ATOM 730 O O . ALA A 1 95 ? 13.555 -13.534 33.837 1.00 86.62 95 ALA A O 1
ATOM 731 N N . SER A 1 96 ? 14.085 -11.360 33.685 1.00 85.94 96 SER A N 1
ATOM 732 C CA . SER A 1 96 ? 13.441 -11.017 34.962 1.00 85.94 96 SER A CA 1
ATOM 733 C C . SER A 1 96 ? 11.930 -11.249 34.939 1.00 85.94 96 SER A C 1
ATOM 735 O O . SER A 1 96 ? 11.382 -11.761 35.909 1.00 85.94 96 SER A O 1
ATOM 737 N N . LEU A 1 97 ? 11.265 -10.921 33.825 1.00 92.31 97 LEU A N 1
ATOM 738 C CA . LEU A 1 97 ? 9.821 -11.112 33.682 1.00 92.31 97 LEU A CA 1
ATOM 739 C C . LEU A 1 97 ? 9.448 -12.601 33.659 1.00 92.31 97 LEU A C 1
ATOM 741 O O . LEU A 1 97 ? 8.462 -13.003 34.265 1.00 92.31 97 LEU A O 1
ATOM 745 N N . VAL A 1 98 ? 10.249 -13.428 32.983 1.00 88.38 98 VAL A N 1
ATOM 746 C CA . VAL A 1 98 ? 10.044 -14.883 32.946 1.00 88.38 98 VAL A CA 1
ATOM 747 C C . VAL A 1 98 ? 10.212 -15.487 34.337 1.00 88.38 98 VAL A C 1
ATOM 749 O O . VAL A 1 98 ? 9.395 -16.312 34.730 1.00 88.38 98 VAL A O 1
ATOM 752 N N . ILE A 1 99 ? 11.211 -15.046 35.108 1.00 84.00 99 ILE A N 1
ATOM 753 C CA . ILE A 1 99 ? 11.382 -15.482 36.502 1.00 84.00 99 ILE A CA 1
ATOM 754 C C . ILE A 1 99 ? 10.172 -15.066 37.348 1.00 84.00 99 ILE A C 1
ATOM 756 O O . ILE A 1 99 ? 9.672 -15.872 38.124 1.00 84.00 99 ILE A O 1
ATOM 760 N N . GLU A 1 100 ? 9.666 -13.844 37.184 1.00 83.00 100 GLU A N 1
ATOM 761 C CA . GLU A 1 100 ? 8.485 -13.360 37.908 1.00 83.00 100 GLU A CA 1
ATOM 762 C C . GLU A 1 100 ? 7.217 -14.155 37.553 1.00 83.00 100 GLU A C 1
ATOM 764 O O . GLU A 1 100 ? 6.467 -14.558 38.442 1.00 83.00 100 GLU A O 1
ATOM 769 N N . MET A 1 101 ? 7.004 -14.453 36.269 1.00 84.88 101 MET A N 1
ATOM 770 C CA . MET A 1 101 ? 5.895 -15.301 35.825 1.00 84.88 101 MET A CA 1
ATOM 771 C C . MET A 1 101 ? 6.028 -16.733 36.345 1.00 84.88 101 MET A C 1
ATOM 773 O O . MET A 1 101 ? 5.031 -17.329 36.742 1.00 84.88 101 MET A O 1
ATOM 777 N N . GLN A 1 102 ? 7.245 -17.273 36.378 1.00 76.25 102 GLN A N 1
ATOM 778 C CA . GLN A 1 102 ? 7.507 -18.610 36.898 1.00 76.25 102 GLN A CA 1
ATOM 779 C C . GLN A 1 102 ? 7.257 -18.675 38.412 1.00 76.25 102 GLN A C 1
ATOM 781 O O . GLN A 1 102 ? 6.573 -19.578 38.878 1.00 76.25 102 GLN A O 1
ATOM 786 N N . LEU A 1 103 ? 7.695 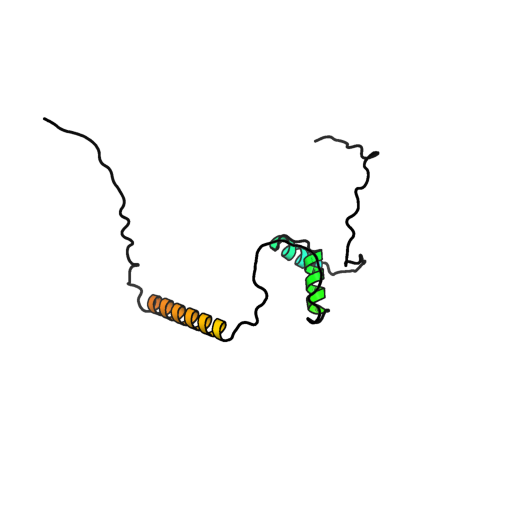-17.658 39.164 1.00 74.38 103 LEU A N 1
ATOM 787 C CA . LEU A 1 103 ? 7.397 -17.517 40.595 1.00 74.38 103 LEU A CA 1
ATOM 788 C C . LEU A 1 103 ? 5.891 -17.407 40.873 1.00 74.38 103 LEU A C 1
ATOM 790 O O . LEU A 1 103 ? 5.420 -17.907 41.893 1.00 74.38 103 LEU A O 1
ATOM 794 N N . PHE A 1 104 ? 5.134 -16.773 39.976 1.00 71.62 104 PHE A N 1
ATOM 795 C CA . PHE A 1 104 ? 3.677 -16.684 40.080 1.00 71.62 104 PHE A CA 1
ATOM 796 C C . PHE A 1 104 ? 2.975 -18.017 39.771 1.00 71.62 104 PHE A C 1
ATOM 798 O O . PHE A 1 104 ? 1.935 -18.317 40.356 1.00 71.62 104 PHE A O 1
ATOM 805 N N . LEU A 1 105 ? 3.533 -18.822 38.864 1.00 72.19 105 LEU A N 1
ATOM 806 C CA . LEU A 1 105 ? 2.982 -20.126 38.485 1.00 72.19 105 LEU A CA 1
ATOM 807 C C . LEU A 1 105 ? 3.328 -21.236 39.489 1.00 72.19 105 LEU A C 1
ATOM 809 O O . LEU A 1 105 ? 2.500 -22.117 39.713 1.00 72.19 105 LEU A O 1
ATOM 813 N N . ASP A 1 106 ? 4.500 -21.172 40.125 1.00 68.06 106 ASP A N 1
ATOM 814 C CA . ASP A 1 106 ? 4.971 -22.193 41.070 1.00 68.06 106 ASP A CA 1
ATOM 815 C C . ASP A 1 106 ? 4.372 -22.037 42.483 1.00 68.06 106 ASP A C 1
ATOM 817 O O . ASP A 1 106 ? 4.488 -22.950 43.303 1.00 68.06 106 ASP A O 1
ATOM 821 N N . ASN A 1 107 ? 3.703 -20.915 42.790 1.00 63.97 107 ASN A N 1
ATOM 822 C CA . ASN A 1 107 ? 3.037 -20.713 44.079 1.00 63.97 107 ASN A CA 1
ATOM 823 C C . ASN A 1 107 ? 1.773 -19.825 43.953 1.00 63.97 107 ASN A C 1
ATOM 825 O O . ASN A 1 107 ? 1.887 -18.598 43.937 1.00 63.97 107 ASN A O 1
ATOM 829 N N . PRO A 1 108 ? 0.547 -20.393 43.913 1.00 58.16 108 PRO A N 1
ATOM 830 C CA . PRO A 1 108 ? -0.684 -19.616 43.715 1.00 58.16 108 PRO A CA 1
ATOM 831 C C . PRO A 1 108 ? -1.112 -18.783 44.938 1.00 58.16 108 PRO A C 1
ATOM 833 O O . PRO A 1 108 ? -2.110 -18.064 44.875 1.00 58.16 108 PRO A O 1
ATOM 836 N N . GLU A 1 109 ? -0.371 -18.834 46.048 1.00 58.69 109 GLU A N 1
ATOM 837 C CA . GLU A 1 109 ? -0.688 -18.092 47.267 1.00 58.69 109 GLU A CA 1
ATOM 838 C C . GLU A 1 109 ? 0.410 -17.099 47.667 1.00 58.69 109 GLU A C 1
ATOM 840 O O . GLU A 1 109 ? 1.089 -17.273 48.672 1.00 58.69 109 GLU A O 1
ATOM 845 N N . HIS A 1 110 ? 0.537 -15.978 46.952 1.00 50.59 110 HIS A N 1
ATOM 846 C CA . HIS A 1 110 ? 0.965 -14.735 47.600 1.00 50.59 110 HIS A CA 1
ATOM 847 C C . HIS A 1 110 ? 0.186 -13.530 47.072 1.00 50.59 110 HIS A C 1
ATOM 849 O O . HIS A 1 110 ? 0.359 -13.022 45.968 1.00 50.59 110 HIS A O 1
ATOM 855 N N . LYS A 1 111 ? -0.720 -13.079 47.938 1.00 50.94 111 LYS A N 1
ATOM 856 C CA . LYS A 1 111 ? -1.552 -11.885 47.830 1.00 50.94 111 LYS A CA 1
ATOM 857 C C . LYS A 1 111 ? -0.684 -10.658 47.523 1.00 50.94 111 LYS A C 1
ATOM 859 O O . LYS A 1 111 ? 0.264 -10.385 48.258 1.00 50.94 111 LYS A O 1
ATOM 864 N N . ALA A 1 112 ? -1.060 -9.903 46.489 1.00 46.81 112 ALA A N 1
ATOM 865 C CA . ALA A 1 112 ? -0.471 -8.607 46.153 1.00 46.81 112 ALA A CA 1
ATOM 866 C C . ALA A 1 112 ? -0.274 -7.728 47.408 1.00 46.81 112 ALA A C 1
ATOM 868 O O . ALA A 1 112 ? -1.140 -7.741 48.298 1.00 46.81 112 ALA A O 1
ATOM 869 N N . PRO A 1 113 ? 0.815 -6.938 47.499 1.00 43.88 113 PRO A N 1
ATOM 870 C CA . PRO A 1 113 ? 0.996 -6.014 48.607 1.00 43.88 113 PRO A CA 1
ATOM 871 C C . PRO A 1 113 ? -0.185 -5.041 48.620 1.00 43.88 113 PRO A C 1
ATOM 873 O O . PRO A 1 113 ? -0.391 -4.263 47.688 1.00 43.88 113 PRO A O 1
ATOM 876 N N . LYS A 1 114 ? -1.002 -5.111 49.678 1.00 41.72 114 LYS A N 1
ATOM 877 C CA . LYS A 1 114 ? -2.106 -4.175 49.892 1.00 41.72 114 LYS A CA 1
ATOM 878 C C . LYS A 1 114 ? -1.525 -2.766 49.964 1.00 41.72 114 LYS A C 1
ATOM 880 O O . LYS A 1 114 ? -0.904 -2.402 50.962 1.00 41.72 114 LYS A O 1
ATOM 885 N N . ALA A 1 115 ? -1.779 -1.962 48.937 1.00 46.03 1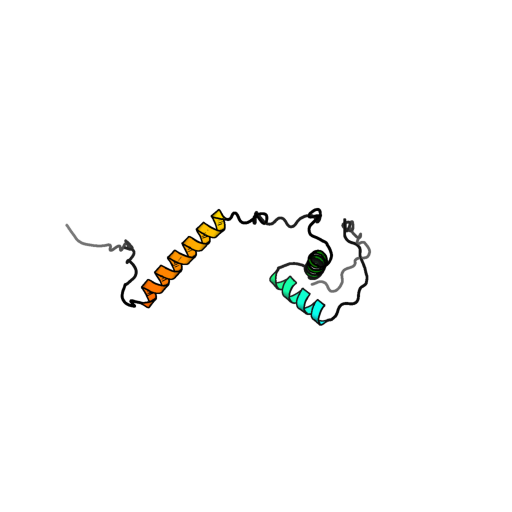15 ALA A N 1
ATOM 886 C CA . ALA A 1 115 ? -1.688 -0.519 49.042 1.00 46.03 115 ALA A CA 1
ATOM 887 C C . ALA A 1 115 ? -2.582 -0.081 50.213 1.00 46.03 115 ALA A C 1
ATOM 889 O O . ALA A 1 115 ? -3.796 -0.301 50.198 1.00 46.03 115 ALA A O 1
ATOM 890 N N . LYS A 1 116 ? -1.984 0.501 51.260 1.00 45.81 116 LYS A N 1
ATOM 891 C CA . LYS A 1 116 ? -2.732 1.236 52.283 1.00 45.81 116 LYS A CA 1
ATOM 892 C C . LYS A 1 116 ? -3.372 2.440 51.595 1.00 45.81 116 LYS A C 1
ATOM 894 O O . LYS A 1 116 ? -2.759 3.494 51.467 1.00 45.81 116 LYS A O 1
ATOM 899 N N . VAL A 1 117 ? -4.611 2.272 51.148 1.00 42.66 117 VAL A N 1
ATOM 900 C CA . VAL A 1 117 ? -5.498 3.383 50.818 1.00 42.66 117 VAL A CA 1
ATOM 901 C C . VAL A 1 117 ? -5.880 4.028 52.147 1.00 42.66 117 VAL A C 1
ATOM 903 O O . VAL A 1 117 ? -6.737 3.523 52.872 1.00 42.66 117 VAL A O 1
ATOM 906 N N . ALA A 1 118 ? -5.205 5.121 52.500 1.00 42.44 118 ALA A N 1
ATOM 907 C CA . ALA A 1 118 ? -5.665 6.036 53.536 1.00 42.44 118 ALA A CA 1
ATOM 908 C C . ALA A 1 118 ? -6.900 6.775 52.994 1.00 42.44 118 ALA A C 1
ATOM 910 O O . ALA A 1 118 ? -6.811 7.868 52.442 1.00 42.44 118 ALA A O 1
ATOM 911 N N . GLY A 1 119 ? -8.051 6.108 53.073 1.00 42.19 119 GLY A N 1
ATOM 912 C CA . GLY A 1 119 ? -9.356 6.664 52.756 1.00 42.19 119 GLY A CA 1
ATOM 913 C C . GLY A 1 119 ? -9.921 7.412 53.958 1.00 42.19 119 GLY A C 1
ATOM 914 O O . GLY A 1 119 ? -10.157 6.829 55.013 1.00 42.19 119 GLY A O 1
ATOM 915 N N . GLN A 1 120 ? -10.148 8.706 53.765 1.00 51.09 120 GLN A N 1
ATOM 916 C CA . GLN A 1 120 ? -10.974 9.567 54.603 1.00 51.09 120 GLN A CA 1
ATOM 917 C C . GLN A 1 120 ? -12.406 9.007 54.753 1.00 51.09 120 GLN A C 1
ATOM 919 O O . GLN A 1 120 ? -13.049 8.675 53.761 1.00 51.09 120 GLN A O 1
ATOM 924 N N . LYS A 1 121 ? -12.932 9.010 55.983 1.00 48.88 121 LYS A N 1
ATOM 925 C CA . LYS A 1 121 ? -14.357 9.174 56.355 1.00 48.88 121 LYS A CA 1
ATOM 926 C C . LYS A 1 121 ? -14.330 9.850 57.734 1.00 48.88 121 LYS A C 1
ATOM 928 O O . LYS A 1 121 ? -13.772 9.272 58.654 1.00 48.88 121 LYS A O 1
ATOM 933 N N . LYS A 1 122 ? -14.634 11.140 57.915 1.00 53.12 122 LYS A N 1
ATOM 934 C CA . LYS A 1 122 ? -15.917 11.863 57.788 1.00 53.12 122 LYS A CA 1
ATOM 935 C C . LYS A 1 122 ? -17.039 11.195 58.593 1.00 53.12 122 LYS A C 1
ATOM 937 O O . LYS A 1 122 ? -17.714 10.337 58.042 1.00 53.12 122 LYS A O 1
ATOM 942 N N . THR A 1 123 ? -17.254 11.665 59.825 1.00 52.00 123 THR A N 1
ATOM 943 C CA . THR A 1 123 ? -18.581 11.744 60.458 1.00 52.00 123 THR A CA 1
ATOM 944 C C . THR A 1 123 ? -18.630 12.986 61.341 1.00 52.00 123 THR A C 1
ATOM 946 O O . THR A 1 123 ? -17.653 13.375 61.973 1.00 52.00 123 THR A O 1
ATOM 949 N N . GLN A 1 124 ? -19.780 13.625 61.260 1.00 51.62 124 GLN A N 1
ATOM 950 C CA . GLN A 1 124 ? -20.185 14.921 61.754 1.00 51.62 124 GLN A CA 1
ATOM 951 C C . GLN A 1 124 ? -21.228 14.671 62.858 1.00 51.62 124 GLN A C 1
ATOM 953 O O . GLN A 1 124 ? -21.943 13.676 62.776 1.00 51.62 124 GLN A O 1
ATOM 958 N N . MET A 1 125 ? -21.360 15.638 63.769 1.00 47.16 125 MET A N 1
ATOM 959 C CA . MET A 1 125 ? -22.480 15.895 64.696 1.00 47.16 125 MET A CA 1
ATOM 960 C C . MET A 1 125 ? -22.475 15.250 66.098 1.00 47.16 125 MET A C 1
ATOM 962 O O . MET A 1 125 ? -22.547 14.036 66.240 1.00 47.16 125 MET A O 1
ATOM 966 N N . ALA A 1 126 ? -22.557 16.176 67.068 1.00 47.62 126 ALA A N 1
ATOM 967 C CA . ALA A 1 126 ? -23.512 16.269 68.183 1.00 47.62 126 ALA A CA 1
ATOM 968 C C . ALA A 1 126 ? -23.013 16.007 69.621 1.00 47.62 126 ALA A C 1
ATOM 970 O O . ALA A 1 126 ? -22.262 15.074 69.875 1.00 47.62 126 ALA A O 1
ATOM 971 N N . ASP A 1 127 ? -23.546 16.873 70.500 1.00 41.28 127 ASP A N 1
ATOM 972 C CA . ASP A 1 127 ? -23.611 16.873 71.973 1.00 41.28 127 ASP A CA 1
ATOM 973 C C . ASP A 1 127 ? -22.365 17.346 72.746 1.00 41.28 127 ASP A C 1
ATOM 975 O O . ASP A 1 127 ? -21.243 17.015 72.387 1.00 41.28 127 ASP A O 1
ATOM 979 N N . ALA A 1 128 ? -22.426 18.063 73.870 1.00 46.59 128 ALA A N 1
ATOM 980 C CA . ALA A 1 128 ? -23.367 18.971 74.536 1.00 46.59 128 ALA A CA 1
ATOM 981 C C . ALA A 1 128 ? -22.634 19.366 75.841 1.00 46.59 128 ALA A C 1
ATOM 983 O O . ALA A 1 128 ? -22.239 18.459 76.568 1.00 46.59 128 ALA A O 1
ATOM 984 N N . ASP A 1 129 ? -22.378 20.661 76.062 1.00 38.22 129 ASP A N 1
ATOM 985 C CA . ASP A 1 129 ? -22.403 21.433 77.333 1.00 38.22 129 ASP A CA 1
ATOM 986 C C . ASP A 1 129 ? -21.743 22.810 77.126 1.00 38.22 129 ASP A C 1
ATOM 988 O O . ASP A 1 129 ? -20.607 22.860 76.595 1.00 38.22 129 ASP A O 1
#